Protein AF-A0ABC8SZP7-F1 (afdb_monomer_lite)

Organism: NCBI:txid185542

pLDDT: mean 76.64, std 10.47, range [39.31, 91.06]

Sequence (89 aa):
MSELLNQKSSVQGKIPSAYINALFDLTGAWLNDAAYAKYLAFDGYFISLCYLHLTTSPLVLKDEVKKAVPSHWDPALLSRFRSIWGNVA

Structure (mmCIF, N/CA/C/O backbone):
data_AF-A0ABC8SZP7-F1
#
_entry.id   AF-A0ABC8SZP7-F1
#
loop_
_atom_site.group_PDB
_atom_site.id
_atom_site.type_symbol
_atom_site.label_atom_id
_atom_site.label_alt_id
_atom_site.label_comp_id
_atom_site.label_asym_id
_atom_site.label_entity_id
_atom_site.label_seq_id
_atom_site.pdbx_PDB_ins_code
_atom_site.Cartn_x
_atom_site.Cartn_y
_atom_site.Cartn_z
_atom_site.occupancy
_atom_site.B_iso_or_equiv
_atom_site.auth_seq_id
_atom_site.auth_comp_id
_atom_site.auth_asym_id
_atom_site.auth_atom_id
_atom_site.pdbx_PDB_model_num
ATOM 1 N N . MET A 1 1 ? 21.231 12.089 -10.403 1.00 63.69 1 MET A N 1
ATOM 2 C CA . MET A 1 1 ? 20.049 11.953 -9.526 1.00 63.69 1 MET A CA 1
ATOM 3 C C . MET A 1 1 ? 19.921 10.496 -9.077 1.00 63.69 1 MET A C 1
ATOM 5 O O . MET A 1 1 ? 20.439 10.208 -8.010 1.00 63.69 1 MET A O 1
ATOM 9 N N . SER A 1 2 ? 19.443 9.577 -9.923 1.00 66.00 2 SER A N 1
ATOM 10 C CA . SER A 1 2 ? 20.067 8.261 -10.141 1.00 66.00 2 SER A CA 1
ATOM 11 C C . SER A 1 2 ? 20.903 7.653 -9.019 1.00 66.00 2 SER A C 1
ATOM 13 O O . SER A 1 2 ? 20.463 7.019 -8.068 1.00 66.00 2 SER A O 1
ATOM 15 N N . GLU A 1 3 ? 22.180 7.951 -9.210 1.00 75.06 3 GLU A N 1
ATOM 16 C CA . GLU A 1 3 ? 23.341 7.547 -8.447 1.00 75.06 3 GLU A CA 1
ATOM 17 C C . GLU A 1 3 ? 23.309 7.972 -6.977 1.00 75.06 3 GLU A C 1
ATOM 19 O O . GLU A 1 3 ? 23.695 7.180 -6.131 1.00 75.06 3 GLU A O 1
ATOM 24 N N . LEU A 1 4 ? 22.789 9.159 -6.642 1.00 70.25 4 LEU A N 1
ATOM 25 C CA . LEU A 1 4 ? 22.719 9.633 -5.254 1.00 70.25 4 LEU A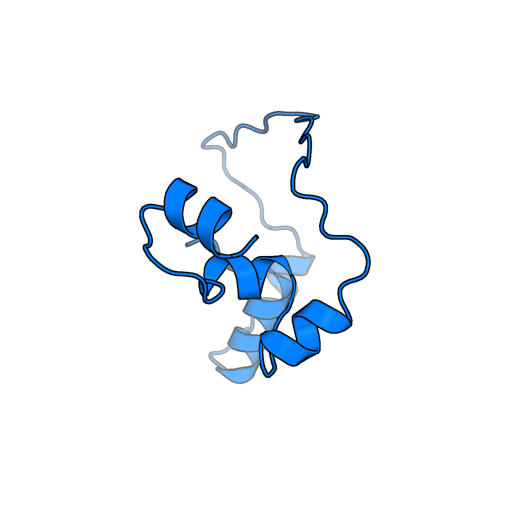 CA 1
ATOM 26 C C . LEU A 1 4 ? 21.690 8.833 -4.439 1.00 70.25 4 LEU A C 1
ATOM 28 O O . LEU A 1 4 ? 21.954 8.453 -3.301 1.00 70.25 4 LEU A O 1
ATOM 32 N N . LEU A 1 5 ? 20.519 8.566 -5.026 1.00 69.31 5 LEU A N 1
ATOM 33 C CA . LEU A 1 5 ? 19.464 7.752 -4.408 1.00 69.31 5 LEU A CA 1
ATOM 34 C C . LEU A 1 5 ? 19.882 6.287 -4.298 1.00 69.31 5 LEU A C 1
ATOM 36 O O . LEU A 1 5 ? 19.665 5.658 -3.262 1.00 69.31 5 LEU A O 1
ATOM 40 N N . ASN A 1 6 ? 20.519 5.770 -5.348 1.00 76.62 6 ASN A N 1
ATOM 41 C CA . ASN A 1 6 ? 21.082 4.431 -5.342 1.00 76.62 6 ASN A CA 1
ATOM 42 C C . ASN A 1 6 ? 22.129 4.298 -4.229 1.00 76.62 6 ASN A C 1
ATOM 44 O O . ASN A 1 6 ? 21.994 3.407 -3.400 1.00 76.62 6 ASN A O 1
ATOM 48 N N . GLN A 1 7 ? 23.079 5.233 -4.111 1.00 78.88 7 GLN A N 1
ATOM 49 C CA . GLN A 1 7 ? 24.082 5.227 -3.039 1.00 78.88 7 GLN A CA 1
ATOM 50 C C . GLN A 1 7 ? 23.454 5.283 -1.640 1.00 78.88 7 GLN A C 1
ATOM 52 O O . GLN A 1 7 ? 23.861 4.523 -0.763 1.00 78.88 7 GLN A O 1
ATOM 57 N N . LYS A 1 8 ? 22.424 6.119 -1.433 1.00 72.12 8 LYS A N 1
ATOM 58 C CA . LYS A 1 8 ? 21.659 6.164 -0.170 1.00 72.12 8 LYS A CA 1
ATOM 59 C C . LYS A 1 8 ? 20.918 4.860 0.142 1.00 72.12 8 LYS A C 1
ATOM 61 O O . LYS A 1 8 ? 20.635 4.597 1.303 1.00 72.12 8 LYS A O 1
ATOM 66 N N . SER A 1 9 ? 20.636 4.058 -0.880 1.00 67.19 9 SER A N 1
ATOM 67 C CA . SER A 1 9 ? 19.980 2.750 -0.780 1.00 67.19 9 SER A CA 1
ATOM 68 C C . SER A 1 9 ? 20.970 1.582 -0.917 1.00 67.19 9 SER A C 1
ATOM 70 O O . SER A 1 9 ? 20.553 0.459 -1.180 1.00 67.19 9 SER A O 1
ATOM 72 N N . SER A 1 10 ? 22.281 1.838 -0.796 1.00 78.94 10 SER A N 1
ATOM 73 C CA . SER A 1 10 ? 23.362 0.848 -0.968 1.00 78.94 10 SER A CA 1
ATOM 74 C C . SER A 1 10 ? 23.411 0.152 -2.341 1.00 78.94 10 SER A C 1
ATOM 76 O O . SER A 1 10 ? 24.025 -0.902 -2.489 1.00 78.94 10 SER A O 1
ATOM 78 N N . VAL A 1 11 ? 22.808 0.752 -3.367 1.00 76.50 11 VAL A N 1
ATOM 79 C CA . VAL A 1 11 ? 22.853 0.318 -4.769 1.00 76.50 11 VAL A CA 1
ATOM 80 C C . VAL A 1 11 ? 23.903 1.142 -5.520 1.00 76.50 11 VAL A C 1
ATOM 82 O O . VAL A 1 11 ? 24.008 2.355 -5.348 1.00 76.50 11 VAL A O 1
ATOM 85 N N . GLN A 1 12 ? 24.691 0.503 -6.382 1.00 74.31 12 GLN A N 1
ATOM 86 C CA . GLN A 1 12 ? 25.704 1.181 -7.194 1.00 74.31 12 GLN A CA 1
ATOM 87 C C . GLN A 1 12 ? 25.194 1.413 -8.622 1.00 74.31 12 GLN A C 1
ATOM 89 O O . GLN A 1 12 ? 24.565 0.540 -9.214 1.00 74.31 12 GLN A O 1
ATOM 94 N N . GLY A 1 13 ? 25.492 2.582 -9.194 1.00 77.94 13 GLY A N 1
ATOM 95 C CA . GLY A 1 13 ? 25.225 2.881 -10.602 1.00 77.94 13 GLY A CA 1
ATOM 96 C C . GLY A 1 13 ? 24.261 4.040 -10.841 1.00 77.94 13 GLY A C 1
ATOM 97 O O . GLY A 1 13 ? 23.613 4.560 -9.934 1.00 77.94 13 GLY A O 1
ATOM 98 N N . LYS A 1 14 ? 24.191 4.458 -12.108 1.00 74.00 14 LYS A N 1
ATOM 99 C CA . LYS A 1 14 ? 23.475 5.664 -12.554 1.00 74.00 14 LYS A CA 1
ATOM 100 C C . LYS A 1 14 ? 22.043 5.400 -13.019 1.00 74.00 14 LYS A C 1
ATOM 102 O O . LYS A 1 14 ? 21.288 6.355 -13.177 1.00 74.00 14 LYS A O 1
ATOM 107 N N . ILE A 1 15 ? 21.669 4.137 -13.217 1.00 78.12 15 ILE A N 1
ATOM 108 C CA . ILE A 1 15 ? 20.331 3.730 -13.667 1.00 78.12 15 ILE A CA 1
ATOM 109 C C . ILE A 1 15 ? 19.358 3.822 -12.484 1.00 78.12 15 ILE A C 1
ATOM 111 O O . ILE A 1 15 ? 19.717 3.363 -11.399 1.00 78.12 15 ILE A O 1
ATOM 115 N N . PRO A 1 16 ? 18.158 4.403 -12.647 1.00 71.38 16 PRO A N 1
ATOM 116 C CA . PRO A 1 16 ? 17.145 4.411 -11.598 1.00 71.38 16 PRO A CA 1
ATOM 117 C C . PRO A 1 16 ? 16.866 3.000 -11.076 1.00 71.38 16 PRO A C 1
ATOM 119 O O . PRO A 1 16 ? 16.593 2.084 -11.852 1.00 71.38 16 PRO A O 1
ATOM 122 N N . SER A 1 17 ? 16.963 2.811 -9.761 1.00 74.38 17 SER A N 1
ATOM 123 C CA . SER A 1 17 ? 16.538 1.556 -9.143 1.00 74.38 17 SER A CA 1
ATOM 124 C C . SER A 1 17 ? 15.021 1.393 -9.247 1.00 74.38 17 SER A C 1
ATOM 126 O O . SER A 1 17 ? 14.283 2.368 -9.393 1.00 74.38 17 SER A O 1
ATOM 128 N N . ALA A 1 18 ? 14.541 0.155 -9.112 1.00 74.38 18 ALA A N 1
ATOM 129 C CA . ALA A 1 18 ? 13.107 -0.143 -9.119 1.00 74.38 18 ALA A CA 1
ATOM 130 C C . ALA A 1 18 ? 12.322 0.700 -8.094 1.00 74.38 18 ALA A C 1
ATOM 132 O O . ALA A 1 18 ? 11.194 1.102 -8.356 1.00 74.38 18 ALA A O 1
ATOM 133 N N . TYR A 1 19 ? 12.951 1.026 -6.961 1.00 68.50 19 TYR A N 1
ATOM 134 C CA . TYR A 1 19 ? 12.388 1.906 -5.940 1.00 68.50 19 TYR A CA 1
ATOM 135 C C . TYR A 1 19 ? 12.139 3.332 -6.455 1.00 68.50 19 TYR A C 1
ATOM 137 O O . TYR A 1 19 ? 11.068 3.892 -6.242 1.00 68.50 19 TYR A O 1
ATO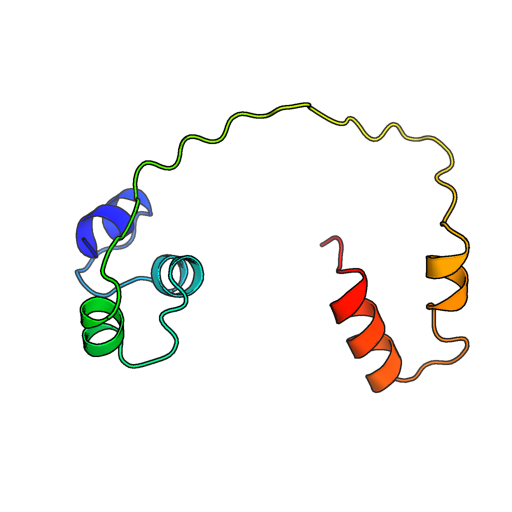M 145 N N . ILE A 1 20 ? 13.096 3.903 -7.190 1.00 71.50 20 ILE A N 1
ATOM 146 C CA . ILE A 1 20 ? 12.955 5.225 -7.818 1.00 71.50 20 ILE A CA 1
ATOM 147 C C . ILE A 1 20 ? 11.868 5.182 -8.896 1.00 71.50 20 ILE A C 1
ATOM 149 O O . ILE A 1 20 ? 11.048 6.092 -8.966 1.00 71.50 20 ILE A O 1
ATOM 153 N N . ASN A 1 21 ? 11.823 4.116 -9.700 1.00 74.12 21 ASN A N 1
ATOM 154 C CA . ASN A 1 21 ? 10.800 3.967 -10.734 1.00 74.12 21 ASN A CA 1
ATOM 155 C C . ASN A 1 21 ? 9.391 3.919 -10.139 1.00 74.12 21 ASN A C 1
ATOM 157 O O . ASN A 1 21 ? 8.501 4.586 -10.649 1.00 74.12 21 ASN A O 1
ATOM 161 N N . ALA A 1 22 ? 9.200 3.195 -9.033 1.00 76.31 22 ALA A N 1
ATOM 162 C CA . ALA A 1 22 ? 7.914 3.126 -8.347 1.00 76.31 22 ALA A CA 1
ATOM 163 C C . ALA A 1 22 ? 7.507 4.466 -7.710 1.00 76.31 22 ALA A C 1
ATOM 165 O O . ALA A 1 22 ? 6.341 4.839 -7.768 1.00 76.31 22 ALA A O 1
ATOM 166 N N . LEU A 1 23 ? 8.457 5.203 -7.122 1.00 71.62 23 LEU A N 1
ATOM 167 C CA . LEU A 1 23 ? 8.180 6.499 -6.490 1.00 71.62 23 LEU A CA 1
ATOM 168 C C . LEU A 1 23 ? 7.736 7.579 -7.483 1.00 71.62 23 LEU A C 1
ATOM 170 O O . LEU A 1 23 ? 6.966 8.461 -7.113 1.00 71.62 23 LEU A O 1
ATOM 174 N N . PHE A 1 24 ? 8.241 7.528 -8.715 1.00 70.69 24 PHE A N 1
ATOM 175 C CA . PHE A 1 24 ? 7.992 8.546 -9.739 1.00 70.69 24 PHE A CA 1
ATOM 176 C C . PHE A 1 24 ? 7.171 8.031 -10.925 1.00 70.69 24 PHE A C 1
ATOM 178 O O . PHE A 1 24 ? 7.108 8.706 -11.948 1.00 70.69 24 PHE A O 1
ATOM 185 N N . ASP A 1 25 ? 6.559 6.853 -10.783 1.00 74.00 25 ASP A N 1
ATOM 186 C CA . ASP A 1 25 ? 5.739 6.195 -11.808 1.00 74.00 25 ASP A CA 1
ATOM 187 C C . ASP A 1 25 ? 6.439 6.081 -13.182 1.00 74.00 25 ASP A C 1
ATOM 189 O O . ASP A 1 25 ? 5.843 6.247 -14.247 1.00 74.00 25 ASP A O 1
ATOM 193 N N . LEU A 1 26 ? 7.751 5.807 -13.159 1.00 75.25 26 LEU A N 1
ATOM 194 C CA . LEU A 1 26 ? 8.572 5.606 -14.358 1.00 75.25 26 LEU A CA 1
ATOM 195 C C . LEU A 1 26 ? 8.340 4.178 -14.870 1.00 75.25 26 LEU A C 1
ATOM 197 O O . LEU A 1 26 ? 9.054 3.239 -14.505 1.00 75.25 26 LEU A O 1
ATOM 201 N N . THR A 1 27 ? 7.285 4.000 -15.660 1.00 76.50 27 THR A N 1
ATOM 202 C CA . THR A 1 27 ? 6.841 2.694 -16.180 1.00 76.50 27 THR A CA 1
ATOM 203 C C . THR A 1 27 ? 7.401 2.362 -17.565 1.00 76.50 27 THR A C 1
ATOM 205 O O . THR A 1 27 ? 7.305 1.217 -18.010 1.00 76.50 27 THR A O 1
ATOM 208 N N . GLY A 1 28 ? 8.003 3.336 -18.248 1.00 75.31 28 GLY A N 1
ATOM 209 C CA . GLY A 1 28 ? 8.579 3.223 -19.579 1.00 75.31 28 GLY A CA 1
ATOM 210 C C . GLY A 1 28 ? 10.109 3.204 -19.584 1.00 75.31 28 GLY A C 1
ATOM 211 O O . GLY A 1 28 ? 10.786 2.746 -18.659 1.00 75.31 28 GLY A O 1
ATOM 212 N N . ALA A 1 29 ? 10.689 3.673 -20.692 1.00 77.06 29 ALA A N 1
ATOM 213 C CA . ALA A 1 29 ? 12.132 3.837 -20.784 1.00 77.06 29 ALA A CA 1
ATOM 214 C C . ALA A 1 29 ? 12.550 4.986 -19.862 1.00 77.06 29 ALA A C 1
ATOM 216 O O . ALA A 1 29 ? 12.270 6.145 -20.157 1.00 77.06 29 ALA A O 1
ATOM 217 N N . TRP A 1 30 ? 13.262 4.657 -18.781 1.00 70.19 30 TRP A N 1
ATOM 218 C CA . TRP A 1 30 ? 13.618 5.596 -17.710 1.00 70.19 30 TRP A CA 1
ATOM 219 C C . TRP A 1 30 ? 14.204 6.930 -18.203 1.00 70.19 30 TRP A C 1
ATOM 221 O O . TRP A 1 30 ? 13.982 7.964 -17.582 1.00 70.19 30 TRP A O 1
ATOM 231 N N . LEU A 1 31 ? 14.944 6.918 -19.319 1.00 72.00 31 LEU A N 1
ATOM 232 C CA . LEU A 1 31 ? 15.530 8.116 -19.921 1.00 72.00 31 LEU A CA 1
ATOM 233 C C . LEU A 1 31 ? 14.465 9.077 -20.475 1.00 72.00 31 LEU A C 1
ATOM 235 O O . LEU A 1 31 ? 14.603 10.289 -20.331 1.00 72.00 31 LEU A O 1
ATOM 239 N N . ASN A 1 32 ? 13.408 8.540 -21.086 1.00 74.62 32 ASN A N 1
ATOM 240 C CA . ASN A 1 32 ? 12.303 9.321 -21.634 1.00 74.62 32 ASN A CA 1
ATOM 241 C C . ASN A 1 32 ? 11.401 9.831 -20.509 1.00 74.62 32 ASN A C 1
ATOM 243 O O . ASN A 1 32 ? 11.095 11.018 -20.466 1.00 74.62 32 ASN A O 1
ATOM 247 N N . ASP A 1 33 ? 11.041 8.969 -19.559 1.00 71.25 33 ASP A N 1
ATOM 248 C CA . ASP A 1 33 ? 10.152 9.341 -18.453 1.00 71.25 33 ASP A CA 1
ATOM 249 C C . ASP A 1 33 ? 10.798 10.402 -17.547 1.00 71.25 33 ASP A C 1
ATOM 251 O O . ASP A 1 33 ? 10.145 11.360 -17.127 1.00 71.25 33 ASP A O 1
ATOM 255 N N . ALA A 1 34 ? 12.116 10.312 -17.334 1.00 68.00 34 ALA A N 1
ATOM 256 C CA . ALA A 1 34 ? 12.877 11.327 -16.612 1.00 68.00 34 ALA A CA 1
ATOM 257 C C . ALA A 1 34 ? 12.871 12.699 -17.310 1.00 68.00 34 ALA A C 1
ATOM 259 O O . ALA A 1 34 ? 12.957 13.718 -16.630 1.00 68.00 34 ALA A O 1
ATOM 260 N N . ALA A 1 35 ? 12.755 12.748 -18.643 1.00 69.38 35 ALA A N 1
ATOM 261 C CA . ALA A 1 35 ? 12.643 14.006 -19.381 1.00 69.38 35 ALA A CA 1
ATOM 262 C C . ALA A 1 35 ? 11.257 14.662 -19.221 1.00 69.38 35 ALA A C 1
ATOM 264 O O . ALA A 1 35 ? 11.146 15.887 -19.300 1.00 69.38 35 ALA A O 1
ATOM 265 N N . TYR A 1 36 ? 10.209 13.870 -18.968 1.00 65.81 36 TYR A N 1
ATOM 266 C CA . TYR A 1 36 ? 8.853 14.365 -18.701 1.00 65.81 36 TYR A CA 1
ATOM 267 C C . TYR A 1 36 ? 8.641 14.798 -17.244 1.00 65.81 36 TYR A C 1
ATOM 269 O O . TYR A 1 36 ? 7.794 15.655 -16.970 1.00 65.81 36 TYR A O 1
ATOM 277 N N . ALA A 1 37 ? 9.420 14.256 -16.308 1.00 63.47 37 ALA A N 1
ATOM 278 C CA . ALA A 1 37 ? 9.341 14.593 -14.893 1.00 63.47 37 ALA A CA 1
ATOM 279 C C . ALA A 1 37 ? 9.912 16.003 -14.607 1.00 63.47 37 ALA A C 1
ATOM 281 O O . ALA A 1 37 ? 11.091 16.176 -14.306 1.00 63.47 37 ALA A O 1
ATOM 282 N N . LYS A 1 38 ? 9.062 17.038 -14.692 1.00 59.16 38 LYS A N 1
ATOM 283 C CA . LYS A 1 38 ? 9.452 18.455 -14.505 1.00 59.16 38 LYS A CA 1
ATOM 284 C C . LYS A 1 38 ? 9.935 18.815 -13.097 1.00 59.16 38 LYS A C 1
ATOM 286 O O . LYS A 1 38 ? 10.773 19.701 -12.959 1.00 59.16 38 LYS A O 1
ATOM 291 N N . TYR A 1 39 ? 9.393 18.175 -12.063 1.00 55.09 39 TYR A N 1
ATOM 292 C CA . TYR A 1 39 ? 9.722 18.468 -10.669 1.00 55.09 39 TYR A CA 1
ATOM 293 C C . TYR A 1 39 ? 9.858 17.155 -9.898 1.00 55.09 39 TYR A C 1
ATOM 295 O O . TYR A 1 39 ? 8.868 16.477 -9.641 1.00 55.09 39 TYR A O 1
ATOM 303 N N . LEU A 1 40 ? 11.089 16.803 -9.526 1.00 58.50 40 LEU A N 1
ATOM 304 C CA . LEU A 1 40 ? 11.373 15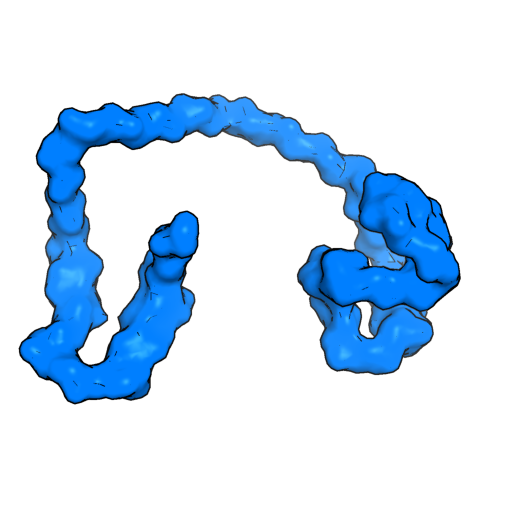.726 -8.580 1.00 58.50 40 LEU A CA 1
ATOM 305 C C . LEU A 1 40 ? 11.617 16.360 -7.2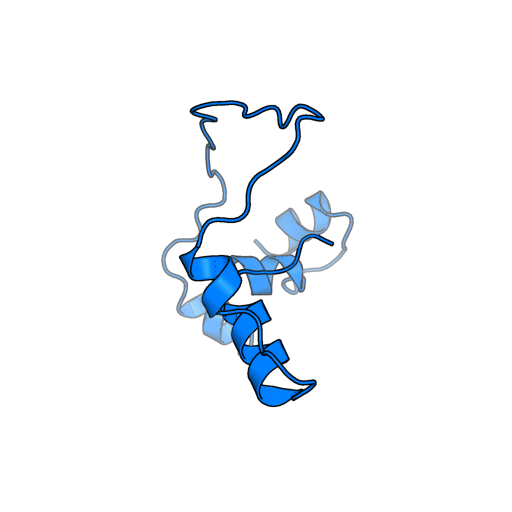06 1.00 58.50 40 LEU A C 1
ATOM 307 O O . LEU A 1 40 ? 12.693 16.901 -6.950 1.00 58.50 40 LEU A O 1
ATOM 311 N N . ALA A 1 41 ? 10.620 16.326 -6.324 1.00 55.97 41 ALA A N 1
ATOM 312 C CA . ALA A 1 41 ? 10.815 16.722 -4.934 1.00 55.97 41 ALA A CA 1
ATOM 313 C C . ALA A 1 41 ? 11.445 15.548 -4.172 1.00 55.97 41 ALA A C 1
ATOM 315 O O . ALA A 1 41 ? 10.802 14.531 -3.933 1.00 55.97 41 ALA A O 1
ATOM 316 N N . PHE A 1 42 ? 12.728 15.680 -3.835 1.00 55.19 42 PHE A N 1
ATOM 317 C CA . PHE A 1 42 ? 13.461 14.700 -3.026 1.00 55.19 42 PHE A CA 1
ATOM 318 C C . PHE A 1 42 ? 13.391 15.014 -1.521 1.00 55.19 42 PHE A C 1
ATOM 320 O O . PHE A 1 42 ? 13.613 14.132 -0.698 1.00 55.19 42 PHE A O 1
ATOM 327 N N . ASP A 1 43 ? 13.044 16.252 -1.165 1.00 57.88 43 ASP A N 1
ATOM 328 C CA . ASP A 1 43 ? 12.925 16.711 0.220 1.00 57.88 43 ASP A CA 1
ATOM 329 C C . ASP A 1 43 ? 11.442 16.813 0.605 1.00 57.88 43 ASP A C 1
ATOM 331 O O . ASP A 1 43 ? 10.847 17.885 0.711 1.00 57.88 43 ASP A O 1
ATOM 335 N N . GLY A 1 44 ? 10.798 15.651 0.700 1.00 56.94 44 GLY A N 1
ATOM 336 C CA . GLY A 1 44 ? 9.454 15.544 1.253 1.00 56.94 44 GLY A CA 1
ATOM 337 C C . GLY A 1 44 ? 9.534 15.564 2.775 1.00 56.94 44 GLY A C 1
ATOM 338 O O . GLY A 1 44 ? 10.074 14.635 3.371 1.00 56.94 44 GLY A O 1
ATOM 339 N N . TYR A 1 45 ? 8.992 16.599 3.416 1.00 61.38 45 TYR A N 1
ATOM 340 C CA . TYR A 1 45 ? 8.839 16.609 4.868 1.00 61.38 45 TYR A CA 1
ATOM 341 C C . TYR A 1 45 ? 7.473 16.029 5.239 1.00 61.38 45 TYR A C 1
ATOM 343 O O . TYR A 1 45 ? 6.433 16.610 4.928 1.00 61.38 45 TYR A O 1
ATOM 351 N N . PHE A 1 46 ? 7.472 14.866 5.891 1.00 71.44 46 PHE A N 1
ATOM 352 C CA . PHE A 1 46 ? 6.255 14.258 6.418 1.00 71.44 46 PHE A CA 1
ATOM 353 C C . PHE A 1 46 ? 6.025 14.747 7.845 1.00 71.44 46 PHE A C 1
ATOM 355 O O . PHE A 1 46 ? 6.839 14.506 8.735 1.00 71.44 46 PHE A O 1
ATOM 362 N N . ILE A 1 47 ? 4.895 15.413 8.067 1.00 77.88 47 ILE A N 1
ATOM 363 C CA . ILE A 1 47 ? 4.433 15.776 9.407 1.00 77.88 47 ILE A CA 1
ATOM 364 C C . ILE A 1 47 ? 3.416 14.724 9.836 1.00 77.88 47 ILE A C 1
ATOM 366 O O . ILE A 1 47 ? 2.310 14.668 9.298 1.00 77.88 47 ILE A O 1
ATOM 370 N N . SER A 1 48 ? 3.777 13.888 10.809 1.00 80.81 48 SER A N 1
ATOM 371 C CA . SER A 1 48 ? 2.825 12.968 11.432 1.00 80.81 48 SER A CA 1
ATOM 372 C C . SER A 1 48 ? 1.788 13.770 12.218 1.00 80.81 48 SER A C 1
ATOM 374 O O . SER A 1 48 ? 2.114 14.379 13.234 1.00 80.81 48 SER A O 1
ATOM 376 N N . LEU A 1 49 ? 0.536 13.770 11.757 1.00 85.38 49 LEU A N 1
ATOM 377 C CA . LEU A 1 49 ? -0.559 14.470 12.439 1.00 85.38 49 LEU A CA 1
ATOM 378 C C . LEU A 1 49 ? -1.015 13.733 13.703 1.00 85.38 49 LEU A C 1
ATOM 380 O O . LEU A 1 49 ? -1.396 14.358 14.689 1.00 85.38 49 LEU A O 1
ATOM 384 N N . CYS A 1 50 ? -0.975 12.401 13.680 1.00 83.75 50 CYS A N 1
ATOM 385 C CA . CYS A 1 50 ? -1.298 11.568 14.827 1.00 83.75 50 CYS A CA 1
ATOM 386 C C . CYS A 1 50 ? -0.653 10.184 14.709 1.00 83.75 50 CYS A C 1
ATOM 388 O O . CYS A 1 50 ? -0.428 9.674 13.611 1.00 83.75 50 CYS A O 1
ATOM 390 N N . TYR A 1 51 ? -0.384 9.573 15.861 1.00 83.50 51 TYR A N 1
ATOM 391 C CA . TYR A 1 51 ? -0.016 8.166 15.967 1.00 83.50 51 TYR A CA 1
ATOM 392 C C . TYR A 1 51 ? -1.223 7.390 16.480 1.00 83.50 51 TYR A C 1
ATOM 394 O O . TYR A 1 51 ? -1.711 7.641 17.583 1.00 83.50 51 TYR A O 1
ATOM 402 N N . LEU A 1 52 ? -1.723 6.464 15.666 1.00 84.25 52 LEU A N 1
ATOM 403 C CA . LEU A 1 52 ? -2.837 5.598 16.034 1.00 84.25 52 LEU A CA 1
ATOM 404 C C . LEU A 1 52 ? -2.285 4.272 16.550 1.00 84.25 52 LEU A C 1
ATOM 406 O O . LEU A 1 52 ? -1.640 3.529 15.814 1.00 84.25 52 LEU A O 1
ATOM 410 N N . HIS A 1 53 ? -2.565 3.969 17.814 1.00 81.25 53 HIS A N 1
ATOM 411 C CA . HIS A 1 53 ? -2.283 2.664 18.395 1.00 81.25 53 HIS A CA 1
ATOM 412 C C . HIS A 1 53 ? -3.542 1.803 18.343 1.00 81.25 53 HIS A C 1
ATOM 414 O O . HIS A 1 53 ? -4.527 2.081 19.027 1.00 81.25 53 HIS A O 1
ATOM 420 N N . LEU A 1 54 ? -3.500 0.741 17.538 1.00 81.44 54 LEU A N 1
ATOM 421 C CA . LEU A 1 54 ? -4.504 -0.314 17.589 1.00 81.44 54 LEU A CA 1
ATOM 422 C C . LEU A 1 54 ? -4.259 -1.140 18.853 1.00 81.44 54 LEU A C 1
ATOM 424 O O . LEU A 1 54 ? -3.255 -1.839 18.969 1.00 81.44 54 LEU A O 1
ATOM 428 N N . THR A 1 55 ? -5.162 -1.032 19.821 1.00 81.25 55 THR A N 1
ATOM 429 C CA . THR A 1 55 ? -5.162 -1.899 20.999 1.00 81.25 55 THR A CA 1
ATOM 430 C C . THR A 1 55 ? -5.833 -3.224 20.656 1.00 81.25 55 THR A C 1
ATOM 432 O O . THR A 1 55 ? -6.731 -3.274 19.812 1.00 81.25 55 THR A O 1
ATOM 435 N N . THR A 1 56 ? -5.421 -4.308 21.319 1.00 78.06 56 THR A N 1
ATOM 436 C CA . THR A 1 56 ? -6.065 -5.629 21.228 1.00 78.06 56 THR A CA 1
ATOM 437 C C . THR A 1 56 ? -7.433 -5.587 21.907 1.00 78.06 56 THR A C 1
ATOM 439 O O . THR A 1 56 ? -7.633 -6.090 23.009 1.00 78.06 56 THR A O 1
ATOM 442 N N . SER A 1 57 ? -8.367 -4.909 21.258 1.00 79.75 57 SER A N 1
ATOM 443 C CA . SER A 1 57 ? -9.784 -4.860 21.579 1.00 79.75 57 SER A CA 1
ATOM 444 C C . SER A 1 57 ? -10.551 -5.628 20.499 1.00 79.75 57 SER A C 1
ATOM 446 O O . SER A 1 57 ? -10.031 -5.816 19.394 1.00 79.75 57 SER A O 1
ATOM 448 N N . PRO A 1 58 ? -11.768 -6.118 20.784 1.00 80.75 58 PRO A N 1
ATOM 449 C CA . PRO A 1 58 ? -12.597 -6.737 19.760 1.00 80.75 58 PRO A CA 1
ATOM 450 C C . PRO A 1 58 ? -12.952 -5.698 18.686 1.00 80.75 58 PRO A C 1
ATOM 452 O O . PRO A 1 58 ? -13.840 -4.865 18.865 1.00 80.75 58 PRO A O 1
ATOM 455 N N . LEU A 1 59 ? -12.226 -5.739 17.569 1.00 82.31 59 LEU A N 1
ATOM 456 C CA . LEU A 1 59 ? -12.470 -4.888 16.412 1.00 82.31 59 LEU A CA 1
ATOM 457 C C . LEU A 1 59 ? -13.748 -5.349 15.707 1.00 82.31 59 LEU A C 1
ATOM 459 O O . LEU A 1 59 ? -13.904 -6.524 15.373 1.00 82.31 59 LEU A O 1
ATOM 463 N N . VAL A 1 60 ? -14.660 -4.412 15.458 1.00 86.69 60 VAL A N 1
ATOM 464 C CA . VAL A 1 60 ? -15.903 -4.683 14.732 1.00 86.69 60 VAL A CA 1
ATOM 465 C C . VAL A 1 60 ? -15.730 -4.268 13.277 1.00 86.69 60 VAL A C 1
ATOM 467 O O . VAL A 1 60 ? -15.425 -3.116 12.973 1.00 86.69 60 VAL A O 1
ATOM 470 N N . LEU A 1 61 ? -15.958 -5.210 12.362 1.00 85.75 61 LEU A N 1
ATOM 471 C CA . LEU A 1 61 ? -16.033 -4.920 10.932 1.00 85.75 61 LEU A CA 1
ATOM 472 C C . LEU A 1 61 ? -17.205 -3.976 10.644 1.00 85.75 61 LEU A C 1
ATOM 474 O O . LEU A 1 61 ? -18.335 -4.238 11.065 1.00 85.75 61 LEU A O 1
ATOM 478 N N . LYS A 1 62 ? -16.950 -2.916 9.871 1.00 89.25 62 LYS A N 1
ATOM 479 C CA . LYS A 1 62 ? -18.018 -2.082 9.307 1.00 89.25 62 LYS A CA 1
ATOM 480 C C . LYS A 1 62 ? -18.921 -2.932 8.413 1.00 89.25 62 LYS A C 1
ATOM 482 O O . LYS A 1 62 ? -18.442 -3.808 7.693 1.00 89.25 62 LYS A O 1
ATOM 487 N N . ASP A 1 63 ? -20.219 -2.648 8.419 1.00 91.06 63 ASP A N 1
ATOM 488 C CA . ASP A 1 63 ? -21.203 -3.451 7.681 1.00 91.06 63 ASP A CA 1
ATOM 489 C C . ASP A 1 63 ? -20.989 -3.426 6.163 1.00 91.06 63 ASP A C 1
ATOM 491 O O . ASP A 1 63 ? -21.277 -4.408 5.483 1.00 91.06 63 ASP A O 1
ATOM 495 N N . GLU A 1 64 ? -20.422 -2.345 5.631 1.00 89.12 64 GLU A N 1
ATOM 496 C CA . GLU A 1 64 ? -20.009 -2.250 4.227 1.00 89.12 64 GLU A CA 1
ATOM 497 C C . GLU A 1 64 ? -18.944 -3.290 3.873 1.00 89.12 64 GLU A C 1
ATOM 499 O O . GLU A 1 64 ? -19.055 -3.960 2.848 1.00 89.12 64 GLU A O 1
ATOM 504 N N . VAL A 1 65 ? -17.955 -3.482 4.753 1.00 87.88 65 VAL A N 1
ATOM 505 C CA . VAL A 1 65 ? -16.906 -4.489 4.555 1.00 87.88 65 VAL A CA 1
ATOM 506 C C . VAL A 1 65 ? -17.523 -5.879 4.619 1.00 87.88 65 VAL A C 1
ATOM 508 O O . VAL A 1 65 ? -17.263 -6.691 3.740 1.00 87.88 65 VAL A O 1
ATOM 511 N N . LYS A 1 66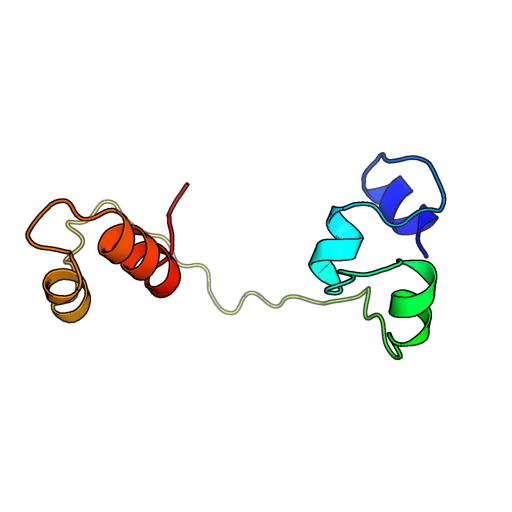 ? -18.412 -6.137 5.590 1.00 88.00 66 LYS A N 1
ATOM 512 C CA . LYS A 1 66 ? -19.114 -7.428 5.701 1.00 88.00 66 LYS A CA 1
ATOM 513 C C . LYS A 1 66 ? -19.902 -7.769 4.434 1.00 88.00 66 LYS A C 1
ATOM 515 O O . LYS A 1 66 ? -19.866 -8.910 3.998 1.00 88.00 66 LYS A O 1
ATOM 520 N N . LYS A 1 67 ? -20.597 -6.790 3.841 1.00 87.56 67 LYS A N 1
ATOM 521 C CA . LYS A 1 67 ? -21.363 -6.970 2.594 1.00 87.56 67 LYS A CA 1
ATOM 522 C C . LYS A 1 67 ? -20.473 -7.144 1.364 1.00 87.56 67 LYS A C 1
ATOM 524 O O . LYS A 1 67 ? -20.891 -7.786 0.408 1.00 87.56 67 LYS A O 1
ATOM 529 N N . ALA A 1 68 ? -19.284 -6.547 1.371 1.00 87.56 68 ALA A N 1
ATOM 530 C CA . ALA A 1 68 ? -18.338 -6.641 0.267 1.00 87.56 68 ALA A CA 1
ATOM 531 C C . ALA A 1 68 ? -17.577 -7.977 0.242 1.00 87.56 68 ALA A C 1
ATOM 533 O O . ALA A 1 68 ? -17.032 -8.331 -0.803 1.00 87.56 68 ALA A O 1
ATOM 534 N N . VAL A 1 69 ? -17.532 -8.716 1.359 1.00 86.44 69 VAL A N 1
ATOM 535 C CA . VAL A 1 69 ? -16.923 -10.050 1.402 1.00 86.44 69 VAL A CA 1
ATOM 536 C C . VAL A 1 69 ? -17.745 -11.007 0.526 1.00 86.44 69 VAL A C 1
ATOM 538 O O . VAL A 1 69 ? -18.947 -11.164 0.755 1.00 86.44 69 VAL A O 1
ATOM 541 N N . PRO A 1 70 ? -17.124 -11.672 -0.465 1.00 85.81 70 PRO A N 1
ATOM 542 C CA . PRO A 1 70 ? -17.812 -12.659 -1.285 1.00 85.81 70 PRO A CA 1
ATOM 543 C C . PRO A 1 70 ? -18.342 -13.811 -0.423 1.00 85.81 70 PRO A C 1
ATOM 545 O O . PRO A 1 70 ? -17.609 -14.378 0.384 1.00 85.81 70 PRO A O 1
ATOM 548 N N . SER A 1 71 ? -19.606 -14.191 -0.613 1.00 86.31 71 SER A N 1
ATOM 549 C CA . SER A 1 71 ? -20.233 -15.313 0.104 1.00 86.31 71 SER A CA 1
ATOM 550 C C . SER A 1 71 ? -19.753 -16.692 -0.360 1.00 86.31 71 SER A C 1
ATOM 552 O O . SER A 1 71 ? -19.989 -17.688 0.319 1.00 86.31 71 SER A O 1
ATOM 554 N N . HIS A 1 72 ? -19.065 -16.754 -1.501 1.00 87.38 72 HIS A N 1
ATOM 555 C CA . HIS A 1 72 ? -18.511 -17.971 -2.084 1.00 87.38 72 HIS A CA 1
ATOM 556 C C . HIS A 1 72 ? -17.107 -17.687 -2.615 1.00 87.38 72 HIS A C 1
ATOM 558 O O . HIS A 1 72 ? -16.745 -16.538 -2.882 1.00 87.38 72 HIS A O 1
ATOM 564 N N . TRP A 1 73 ? -16.323 -18.743 -2.801 1.00 85.81 73 TRP A N 1
ATOM 565 C CA . TRP A 1 73 ? -14.977 -18.625 -3.342 1.00 85.81 73 TRP A CA 1
ATOM 566 C C . TRP A 1 73 ? -15.005 -18.312 -4.846 1.00 85.81 73 TRP A C 1
ATOM 568 O O . TRP A 1 73 ? -15.254 -19.196 -5.663 1.00 85.81 73 TRP A O 1
ATOM 578 N N . ASP A 1 74 ? -14.716 -17.059 -5.202 1.00 90.50 74 ASP A N 1
ATOM 579 C CA . ASP A 1 74 ? -14.533 -16.602 -6.583 1.00 90.50 74 ASP A CA 1
ATOM 580 C C . ASP A 1 74 ? -13.229 -15.782 -6.684 1.00 90.50 74 ASP A C 1
ATOM 582 O O . ASP A 1 74 ? -13.137 -14.697 -6.095 1.00 90.50 74 ASP A O 1
ATOM 586 N N . PRO A 1 75 ? -12.215 -16.266 -7.428 1.00 90.25 75 PRO A N 1
ATOM 587 C CA . PRO A 1 75 ? -10.942 -15.569 -7.601 1.00 90.25 75 PRO A CA 1
ATOM 588 C C . PRO A 1 75 ? -11.075 -14.126 -8.108 1.00 90.25 75 PRO A C 1
ATOM 590 O O . PRO A 1 75 ? -10.317 -13.253 -7.675 1.00 90.25 75 PRO A O 1
ATOM 593 N N . ALA A 1 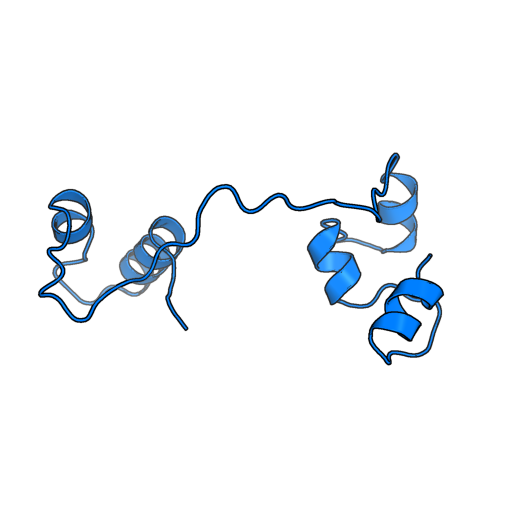76 ? -12.036 -13.846 -8.992 1.00 90.19 76 ALA A N 1
ATOM 594 C CA . ALA A 1 76 ? -12.244 -12.509 -9.538 1.00 90.19 76 ALA A CA 1
ATOM 595 C C . ALA A 1 76 ? -12.836 -11.560 -8.486 1.00 90.19 76 ALA A C 1
ATOM 597 O O . ALA A 1 76 ? -12.378 -10.421 -8.348 1.00 90.19 76 ALA A O 1
ATOM 598 N N . LEU A 1 77 ? -13.810 -12.032 -7.701 1.00 88.81 77 LEU A N 1
ATOM 599 C CA . LEU A 1 77 ? -14.406 -11.246 -6.617 1.00 88.81 77 LEU A CA 1
ATOM 600 C C . LEU A 1 77 ? -13.411 -11.002 -5.478 1.00 88.81 77 LEU A C 1
ATOM 602 O O . LEU A 1 77 ? -13.358 -9.895 -4.947 1.00 88.81 77 LEU A O 1
ATOM 606 N N . LEU A 1 78 ? -12.574 -11.986 -5.147 1.00 87.88 78 LEU A N 1
ATOM 607 C CA . LEU A 1 78 ? -11.516 -11.847 -4.142 1.00 87.88 78 LEU A CA 1
ATOM 608 C C . LEU A 1 78 ? -10.429 -10.859 -4.582 1.00 87.88 78 LEU A C 1
ATOM 610 O O . LEU A 1 78 ? -9.992 -10.023 -3.790 1.00 87.88 78 LEU A O 1
ATOM 614 N N . SER A 1 79 ? -10.019 -10.913 -5.853 1.00 88.75 79 SER A N 1
ATOM 615 C CA . SER A 1 79 ? -9.073 -9.951 -6.425 1.00 88.75 79 SER A CA 1
ATOM 616 C C . SER A 1 79 ? -9.620 -8.522 -6.354 1.00 88.75 79 SER A C 1
ATOM 618 O O . SER A 1 79 ? -8.940 -7.615 -5.868 1.00 88.75 79 SER A O 1
ATOM 620 N N . ARG A 1 80 ? -10.887 -8.329 -6.742 1.00 87.12 80 ARG A N 1
ATOM 621 C CA . ARG A 1 80 ? -11.570 -7.035 -6.625 1.00 87.12 80 ARG A CA 1
ATOM 622 C C . ARG A 1 80 ? -11.678 -6.558 -5.182 1.00 87.12 80 ARG A C 1
ATOM 624 O O . ARG A 1 80 ? -11.369 -5.402 -4.912 1.00 87.12 80 ARG A O 1
ATOM 631 N N . PHE A 1 81 ? -12.068 -7.432 -4.259 1.00 89.44 81 PHE A N 1
ATOM 632 C CA . PHE A 1 81 ? -12.146 -7.101 -2.838 1.00 89.44 81 PHE A CA 1
ATOM 633 C C . PHE A 1 81 ? -10.794 -6.602 -2.309 1.00 89.44 81 PHE A C 1
ATOM 635 O O . PHE A 1 81 ? -10.733 -5.550 -1.675 1.00 89.44 81 PHE A O 1
ATOM 642 N N . ARG A 1 82 ? -9.699 -7.293 -2.650 1.00 85.12 82 ARG A N 1
ATOM 643 C CA . ARG A 1 82 ? -8.334 -6.900 -2.274 1.00 85.12 82 ARG A CA 1
ATOM 644 C C . ARG A 1 82 ? -7.914 -5.565 -2.882 1.00 85.12 82 ARG A C 1
ATOM 646 O O . ARG A 1 82 ? -7.236 -4.790 -2.219 1.00 85.12 82 ARG A O 1
ATOM 653 N N . SER A 1 83 ? -8.305 -5.286 -4.121 1.00 87.69 83 SER A N 1
ATOM 654 C CA . SER A 1 83 ? -8.010 -3.997 -4.754 1.00 87.69 83 SER A CA 1
ATOM 655 C C . SER A 1 83 ? -8.709 -2.827 -4.057 1.00 87.69 83 SER A C 1
ATOM 657 O O . SER A 1 83 ? -8.179 -1.722 -4.082 1.00 87.69 83 SER A O 1
ATOM 659 N N . ILE A 1 84 ? -9.892 -3.054 -3.478 1.00 88.88 84 ILE A N 1
ATOM 660 C CA . ILE A 1 84 ? -10.698 -2.010 -2.830 1.00 88.88 84 ILE A CA 1
ATOM 661 C C . ILE A 1 84 ? -10.277 -1.811 -1.370 1.00 88.88 84 ILE A C 1
ATOM 663 O O . ILE A 1 84 ? -10.127 -0.678 -0.924 1.00 88.88 84 ILE A O 1
ATOM 667 N N . TRP A 1 85 ? -10.089 -2.901 -0.624 1.00 88.44 85 TRP A N 1
ATOM 668 C CA . TRP A 1 85 ? -9.855 -2.855 0.826 1.00 88.44 85 TRP A CA 1
ATOM 669 C C . TRP A 1 85 ? -8.392 -3.050 1.232 1.00 88.44 85 TRP A C 1
ATOM 671 O O . TRP A 1 85 ? -8.045 -2.851 2.394 1.00 88.44 85 TRP A O 1
ATOM 681 N N . GLY A 1 86 ? -7.524 -3.402 0.286 1.00 82.06 86 GLY A N 1
ATOM 682 C CA . GLY A 1 86 ? -6.117 -3.678 0.540 1.00 82.06 86 GLY A CA 1
ATOM 683 C C . GLY A 1 86 ? -5.874 -5.048 1.175 1.00 82.06 86 GLY A C 1
ATOM 684 O O . GLY A 1 86 ? -6.776 -5.863 1.365 1.00 82.06 86 GLY A O 1
ATOM 685 N N . ASN A 1 87 ? -4.605 -5.315 1.472 1.00 76.69 87 ASN A N 1
ATOM 686 C CA . ASN A 1 87 ? -4.170 -6.455 2.269 1.00 76.69 87 ASN A CA 1
ATOM 687 C C . ASN A 1 87 ? -3.263 -5.934 3.385 1.00 76.69 87 ASN A C 1
ATOM 689 O O . ASN A 1 87 ? -2.467 -5.027 3.142 1.00 76.69 87 ASN A O 1
ATOM 693 N N . VAL A 1 88 ? -3.359 -6.526 4.571 1.00 58.94 88 VAL A N 1
ATOM 694 C CA . VAL A 1 88 ? -2.367 -6.337 5.630 1.00 58.94 88 VAL A CA 1
ATOM 695 C C . VAL A 1 88 ? -1.414 -7.522 5.509 1.00 58.94 88 VAL A C 1
ATOM 697 O O . VAL A 1 88 ? -1.811 -8.653 5.782 1.00 58.94 88 VAL A O 1
ATOM 700 N N . ALA A 1 89 ? -0.219 -7.273 4.971 1.00 39.31 89 ALA A N 1
ATOM 701 C CA . ALA A 1 89 ? 0.857 -8.261 4.919 1.00 39.31 89 ALA A CA 1
ATOM 702 C C . ALA A 1 89 ? 1.577 -8.340 6.269 1.00 39.31 89 ALA A C 1
ATOM 704 O O . ALA A 1 89 ? 1.710 -7.272 6.912 1.00 39.31 89 ALA A O 1
#

Secondary structure (DSSP, 8-state):
-HHHHHHHTT--SSSPPHHHHHHTT--S-HHHHHHH-------------------SS-PPPPHHHHHHS-SS--HHHHHHHHHHH----

Radius of gyration: 20.11 Å; chains: 1; bounding box: 47×37×43 Å

Foldseek 3Di:
DQQVVCVVVVHHDRDDDPVNCVVQVVPDDNVVSVVVCPDDDPDDDDDDPDDDDDDPDPDDDDVVLVVLPDPDDDPVSVVVNCVVPNDDD

InterPro domains:
  IPR044663 MACPF domain-containing protein CAD1/NSL1-like [PTHR33199] (1-86)